Protein AF-E6LPQ5-F1 (afdb_monomer)

Nearest PDB structures (foldseek):
  6k0w-assembly2_A  TM=9.097E-01  e=9.923E-04  Helicobacter pylori 26695
  7a3a-assembly1_A-2  TM=2.975E-01  e=8.952E+00  Gallus gallus

Secondary structure (DSSP, 8-state):
----TTSS------------SSGGG-----PPPP-TT---TT--TT--------EESS--GGG--PEEPTTT--EE-PPTT-EESS-TT-

Foldseek 3Di:
DQDPPPPVDGDDDDDDDDDDPDPVPDDDDDDDDDCPQWADPPPPVVGTDHDDQQKDLDDDPQQFDWDADPPPRDTDTRPVNIGGPDGPVD

Solvent-accessible surface area (backbone atoms only — not comparable to full-atom values): 6352 Å² total; per-residue (Å²): 139,80,74,65,78,85,77,81,61,80,81,86,79,86,85,87,87,83,86,62,99,50,66,94,75,64,70,89,87,73,80,81,86,79,64,88,74,46,52,51,89,81,70,53,92,90,45,68,44,60,92,72,81,65,54,30,79,64,70,51,76,67,19,56,62,75,48,66,40,91,88,77,68,49,71,46,65,54,59,91,84,38,11,32,71,55,45,87,90,110

Mean 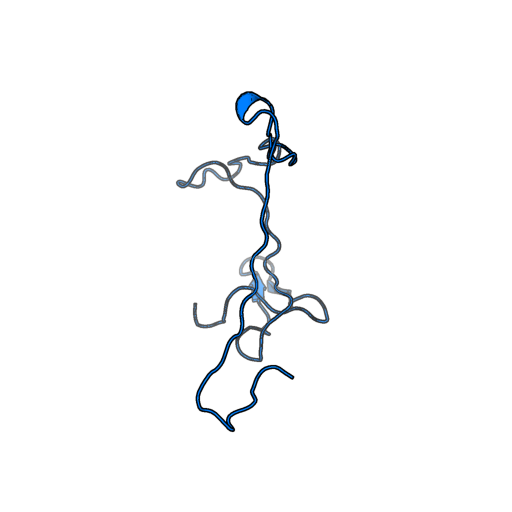predicted aligned error: 9.11 Å

Sequence (90 aa):
MTGDNINGFNLQHEILLIYSKYRSQMLFKGEKKTFDNYSNTDNDPNGDWCTGDPSAKSGGTSTYFEIENPFTHKKDLPPMGRYWAFSKDT

Radius of gyration: 22.76 Å; Cα contacts (8 Å, |Δi|>4): 74; chains: 1; bounding box: 42×54×49 Å

Organism: NCBI:txid887325

pLDDT: mean 89.72, std 10.07, range [48.66, 97.88]

Structure (mmCIF, N/CA/C/O backbone):
data_AF-E6LPQ5-F1
#
_entry.id   AF-E6LPQ5-F1
#
loop_
_atom_site.group_PDB
_atom_site.id
_atom_site.type_symbol
_atom_site.label_atom_id
_atom_site.label_alt_id
_atom_site.label_comp_id
_atom_site.label_asym_id
_atom_site.label_entity_id
_atom_site.label_seq_id
_atom_site.pdbx_PDB_ins_code
_atom_site.Cartn_x
_atom_site.Cartn_y
_atom_site.Cartn_z
_atom_site.occupancy
_atom_site.B_iso_or_equiv
_atom_site.auth_seq_id
_atom_site.auth_comp_id
_atom_site.auth_asym_id
_atom_site.auth_atom_id
_atom_site.pdbx_PDB_model_num
ATOM 1 N N . MET A 1 1 ? -5.611 -23.893 13.966 1.00 48.66 1 MET A N 1
ATOM 2 C CA . MET A 1 1 ? -6.185 -24.950 13.107 1.00 48.66 1 MET A CA 1
ATOM 3 C C . MET A 1 1 ? -7.690 -24.736 13.087 1.00 48.66 1 MET A C 1
ATOM 5 O O . MET A 1 1 ? -8.301 -24.917 14.125 1.00 48.66 1 MET A O 1
ATOM 9 N N . THR A 1 2 ? -8.256 -24.261 11.976 1.00 52.19 2 THR A N 1
ATOM 10 C CA . THR A 1 2 ? -9.678 -23.861 11.834 1.00 52.19 2 THR A CA 1
ATOM 11 C C . THR A 1 2 ? -10.332 -24.579 10.649 1.00 52.19 2 THR A C 1
ATOM 13 O O . THR A 1 2 ? -10.976 -23.973 9.797 1.00 52.19 2 THR A O 1
ATOM 16 N N . GLY A 1 3 ? -10.080 -25.881 10.541 1.00 55.56 3 GLY A N 1
ATOM 17 C CA . GLY A 1 3 ? -10.616 -26.713 9.471 1.00 55.56 3 GLY A CA 1
ATOM 18 C C . GLY A 1 3 ? -10.780 -28.147 9.943 1.00 55.56 3 GLY A C 1
ATOM 19 O O . GLY A 1 3 ? -10.061 -29.028 9.480 1.00 55.56 3 GLY A O 1
ATOM 20 N N . ASP A 1 4 ? -11.677 -28.386 10.898 1.00 57.69 4 ASP A N 1
ATOM 21 C CA . ASP A 1 4 ? -12.130 -29.7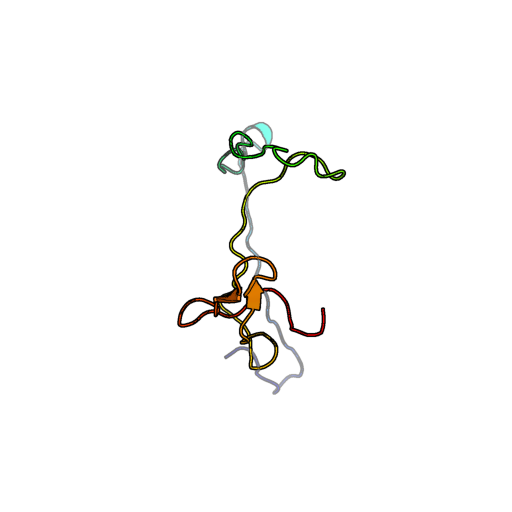35 11.218 1.00 57.69 4 ASP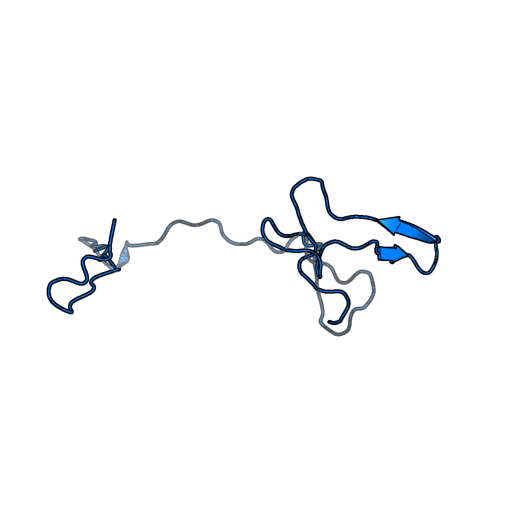 A CA 1
ATOM 22 C C . ASP A 1 4 ? -13.277 -30.122 10.270 1.00 57.69 4 ASP A C 1
ATOM 24 O O . ASP A 1 4 ? -14.455 -29.875 10.489 1.00 57.69 4 ASP A O 1
ATOM 28 N N . ASN A 1 5 ? -12.932 -30.789 9.169 1.00 62.19 5 ASN A N 1
ATOM 29 C CA . ASN A 1 5 ? -13.907 -31.266 8.181 1.00 62.19 5 ASN A CA 1
ATOM 30 C C . ASN A 1 5 ? -14.716 -32.496 8.658 1.00 62.19 5 ASN A C 1
ATOM 32 O O . ASN A 1 5 ? -15.244 -33.254 7.851 1.00 62.19 5 ASN A O 1
ATOM 36 N N . ILE A 1 6 ? -14.764 -32.751 9.966 1.00 68.69 6 ILE A N 1
ATOM 37 C CA . ILE A 1 6 ? -15.363 -33.971 10.522 1.00 68.69 6 ILE A CA 1
ATOM 38 C C . ILE A 1 6 ? -16.895 -33.859 10.543 1.00 68.69 6 ILE A C 1
ATOM 40 O O . ILE A 1 6 ? -17.575 -34.848 10.289 1.00 68.69 6 ILE A O 1
ATOM 44 N N . ASN A 1 7 ? -17.440 -32.656 10.761 1.00 75.69 7 ASN A N 1
ATOM 45 C CA . ASN A 1 7 ? -18.885 -32.434 10.912 1.00 75.69 7 ASN A CA 1
ATOM 46 C C . ASN A 1 7 ? -19.499 -31.518 9.833 1.00 75.69 7 ASN A C 1
ATOM 48 O O . ASN A 1 7 ? -20.650 -31.110 9.961 1.00 75.69 7 ASN A O 1
ATOM 52 N N . GLY A 1 8 ? -18.749 -31.167 8.780 1.00 79.94 8 GLY A N 1
ATOM 53 C CA . GLY A 1 8 ? -19.245 -30.351 7.658 1.00 79.94 8 GLY A CA 1
ATOM 54 C C . GLY A 1 8 ? -19.571 -28.889 7.999 1.00 79.94 8 GLY A C 1
ATOM 55 O O . GLY A 1 8 ? -20.198 -28.198 7.198 1.00 79.94 8 GLY A O 1
ATOM 56 N N . PHE A 1 9 ? -19.154 -28.407 9.170 1.00 74.88 9 PHE A N 1
ATOM 57 C CA . PHE A 1 9 ? -19.351 -27.030 9.611 1.00 74.88 9 PHE A CA 1
ATOM 58 C C . PHE A 1 9 ? -18.002 -26.329 9.765 1.00 74.88 9 PHE A C 1
ATOM 60 O O . PHE A 1 9 ? -17.089 -26.873 10.373 1.00 74.88 9 PHE A O 1
ATOM 67 N N . ASN A 1 10 ? -17.879 -25.123 9.212 1.00 78.50 10 ASN A N 1
ATOM 68 C CA . ASN A 1 10 ? -16.621 -24.385 9.164 1.00 78.50 10 ASN A CA 1
ATOM 69 C C . ASN A 1 10 ? -16.830 -22.930 9.613 1.00 78.50 10 ASN A C 1
ATOM 71 O O . ASN A 1 10 ? -17.166 -22.061 8.805 1.00 78.50 10 ASN A O 1
ATOM 75 N N . LEU A 1 11 ? -16.653 -22.665 10.910 1.00 80.69 11 LEU A N 1
ATOM 76 C CA . LEU A 1 11 ? -16.728 -21.318 11.481 1.00 80.69 11 LEU A CA 1
ATOM 77 C C . LEU A 1 11 ? -15.342 -20.656 11.463 1.00 80.69 11 LEU A C 1
ATOM 79 O O . LEU A 1 11 ? -14.438 -21.083 12.175 1.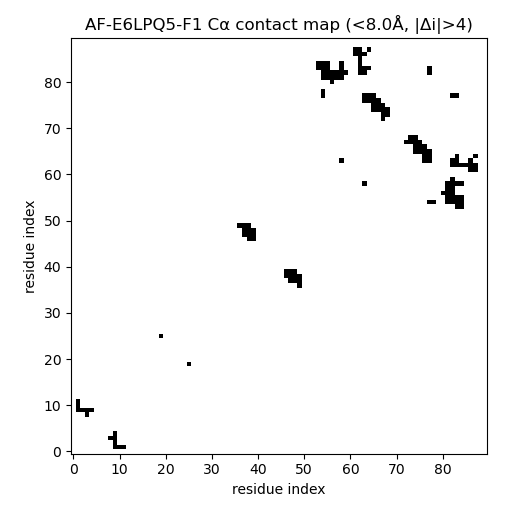00 80.69 11 LEU A O 1
ATOM 83 N N . GLN A 1 12 ? -15.184 -19.605 10.655 1.00 86.56 12 GLN A N 1
ATOM 84 C CA . GLN A 1 12 ? -13.891 -18.935 10.408 1.00 86.56 12 GLN A CA 1
ATOM 85 C C . GLN A 1 12 ? -13.901 -17.432 10.713 1.00 8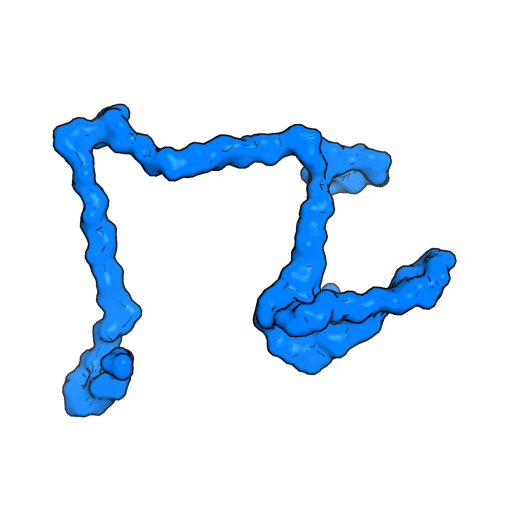6.56 12 GLN A C 1
ATOM 87 O O . GLN A 1 12 ? -13.053 -16.690 10.222 1.00 86.56 12 GLN A O 1
ATOM 92 N N . HIS A 1 13 ? -14.877 -16.964 11.486 1.00 85.38 13 HIS A N 1
ATOM 93 C CA . HIS A 1 13 ? -14.963 -15.567 11.892 1.00 85.38 13 HIS A CA 1
ATOM 94 C C . HIS A 1 13 ? -15.344 -15.456 13.365 1.00 85.38 13 HIS A C 1
ATOM 96 O O . HIS A 1 13 ? -15.966 -16.352 13.935 1.00 85.38 13 HIS A O 1
ATOM 102 N N . GLU A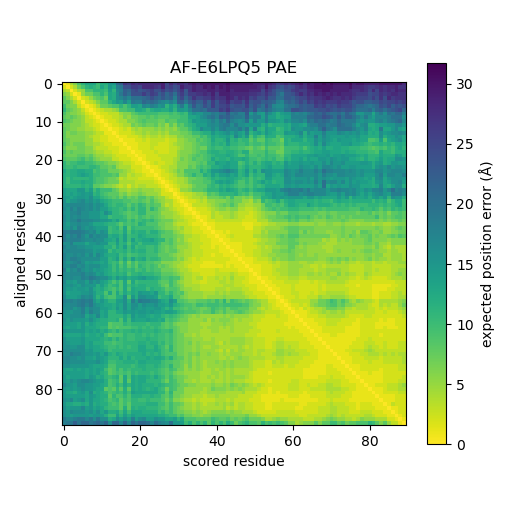 1 14 ? -14.988 -14.320 13.952 1.00 91.56 14 GLU A N 1
ATOM 103 C CA . GLU A 1 14 ? -15.331 -13.941 15.318 1.00 91.56 14 GLU A CA 1
ATOM 104 C C . GLU A 1 14 ? -16.073 -12.599 15.307 1.00 91.56 14 GLU A C 1
ATOM 106 O O . GLU A 1 14 ? -16.155 -11.919 14.280 1.00 91.56 14 GLU A O 1
ATOM 111 N N . ILE A 1 15 ? -16.641 -12.218 16.451 1.00 94.75 15 ILE A N 1
ATOM 112 C CA . ILE A 1 15 ? -17.447 -11.003 16.593 1.00 94.75 15 ILE A CA 1
ATOM 113 C C . ILE A 1 15 ? -16.774 -10.082 17.609 1.00 94.75 15 ILE A C 1
ATOM 115 O O . ILE A 1 15 ? -16.583 -10.461 18.762 1.00 94.75 15 ILE A O 1
ATOM 119 N N . LEU A 1 16 ? -16.480 -8.844 17.201 1.00 95.12 16 LEU A N 1
ATOM 120 C CA . LEU A 1 16 ? -16.057 -7.780 18.109 1.00 95.12 16 LEU A CA 1
ATOM 121 C C . LEU A 1 16 ? -17.246 -6.872 18.429 1.00 95.12 16 LEU A C 1
ATOM 123 O O . LEU A 1 16 ? -17.677 -6.067 17.604 1.00 95.12 16 LEU A O 1
ATOM 127 N N . LEU A 1 17 ? -17.766 -6.993 19.646 1.00 94.50 17 LEU A N 1
ATOM 128 C CA . LEU A 1 17 ? -18.829 -6.130 20.143 1.00 94.50 17 LEU A CA 1
ATOM 129 C C . LEU A 1 17 ? -18.245 -4.862 20.766 1.00 94.50 17 LEU A C 1
ATOM 131 O O . LEU A 1 17 ? -17.410 -4.924 21.666 1.00 94.50 17 LEU A O 1
ATOM 135 N N . ILE A 1 18 ? -18.728 -3.705 20.317 1.00 91.69 18 ILE A N 1
ATOM 136 C CA . ILE A 1 18 ? -18.324 -2.397 20.836 1.00 91.69 18 ILE A CA 1
ATOM 137 C C . ILE A 1 18 ? -19.574 -1.669 21.326 1.00 91.69 18 ILE A C 1
ATOM 139 O O . ILE A 1 18 ? -20.500 -1.424 20.555 1.00 91.69 18 ILE A O 1
ATOM 143 N N . TYR A 1 19 ? -19.586 -1.298 22.606 1.00 91.88 19 TYR A N 1
ATOM 144 C CA . TYR A 1 19 ? -20.698 -0.598 23.245 1.00 91.88 19 TYR A CA 1
ATOM 145 C C . TYR A 1 19 ? -20.226 0.683 23.931 1.00 91.88 19 TYR A C 1
ATOM 147 O O . TYR A 1 19 ? -19.104 0.771 24.425 1.00 91.88 19 TYR A O 1
ATOM 155 N N . SER A 1 20 ? -21.115 1.672 23.996 1.00 94.00 20 SER A N 1
ATOM 156 C CA . SER A 1 20 ? -20.922 2.899 24.768 1.00 94.00 20 SER A CA 1
ATOM 157 C C . SER A 1 20 ? -22.157 3.168 25.616 1.00 94.00 20 SER A C 1
ATOM 159 O O . SER A 1 20 ? -23.281 3.061 25.126 1.00 94.00 20 SER A O 1
ATOM 161 N N . LYS A 1 21 ? -21.946 3.574 26.873 1.00 93.88 21 LYS A N 1
ATOM 162 C CA . LYS A 1 21 ? -23.017 4.015 27.779 1.00 93.88 21 LYS A CA 1
ATOM 163 C C . LYS A 1 21 ? -23.753 5.248 27.238 1.00 93.88 21 LYS A C 1
ATOM 165 O O . LYS A 1 21 ? -24.955 5.382 27.441 1.00 93.88 21 LYS A O 1
ATOM 170 N N . TYR A 1 22 ? -23.042 6.122 26.523 1.00 95.62 22 TYR A N 1
ATOM 171 C CA . TYR A 1 22 ? -23.586 7.329 25.904 1.00 95.62 22 TYR A CA 1
ATOM 172 C C . TYR A 1 22 ? -23.172 7.377 24.432 1.00 95.62 22 TYR A C 1
ATOM 174 O O . TYR A 1 22 ? -22.062 7.792 24.094 1.00 95.62 22 TYR A O 1
ATOM 182 N N . ARG A 1 23 ? -24.071 6.946 23.537 1.00 87.19 23 ARG A N 1
ATOM 183 C CA . ARG A 1 23 ? -23.806 6.868 22.087 1.00 87.19 23 ARG A CA 1
ATOM 184 C C . ARG A 1 23 ? -23.318 8.194 21.496 1.00 87.19 23 ARG A C 1
ATOM 186 O O . ARG A 1 23 ? -22.429 8.179 20.657 1.00 87.19 23 ARG A O 1
ATOM 193 N N . SER A 1 24 ? -23.862 9.321 21.951 1.00 90.56 24 SER A N 1
ATOM 194 C CA . SER A 1 24 ? -23.503 10.662 21.467 1.00 90.56 24 SER A CA 1
ATOM 195 C C . SER A 1 24 ? -22.058 11.074 21.764 1.00 90.56 24 SER A C 1
ATOM 197 O O . SER A 1 24 ? -21.555 11.991 21.127 1.00 90.56 24 SER A O 1
ATOM 199 N N . GLN A 1 25 ? -21.388 10.409 22.709 1.00 88.38 25 GLN A N 1
ATOM 200 C CA . GLN A 1 25 ? -20.000 10.687 23.093 1.00 88.38 25 GLN A CA 1
ATOM 201 C C . GLN A 1 25 ? -19.012 9.659 22.522 1.00 88.38 25 GLN A C 1
ATOM 203 O O . GLN A 1 25 ? -17.805 9.772 22.731 1.00 88.38 25 GLN A O 1
ATOM 208 N N . MET A 1 26 ? -19.506 8.635 21.818 1.00 89.25 26 MET A N 1
ATOM 209 C CA . MET A 1 26 ? -18.660 7.616 21.211 1.00 89.25 26 MET A CA 1
ATOM 210 C C . MET A 1 26 ? -18.079 8.142 19.898 1.00 89.25 26 MET A C 1
ATOM 212 O O . MET A 1 26 ? -18.800 8.321 18.920 1.00 89.25 26 MET A O 1
ATOM 216 N N . LEU A 1 27 ? -16.762 8.333 19.869 1.00 87.00 27 LEU A N 1
ATOM 217 C CA . LEU A 1 27 ? -16.009 8.651 18.663 1.00 87.00 27 LEU A CA 1
ATOM 218 C C . LEU A 1 27 ? -14.885 7.629 18.505 1.00 87.00 27 LEU A C 1
ATOM 220 O O . LEU A 1 27 ? -14.114 7.403 19.440 1.00 87.00 27 LEU A O 1
ATOM 224 N N . PHE A 1 28 ? -14.759 7.043 17.317 1.00 85.94 28 PHE A N 1
ATOM 225 C CA . PHE A 1 28 ? -13.539 6.326 16.969 1.00 85.94 28 PHE A CA 1
ATOM 226 C C . PHE A 1 28 ? -12.419 7.350 16.808 1.00 85.94 28 PHE A C 1
ATOM 228 O O . PHE A 1 28 ? -12.451 8.185 15.905 1.00 85.94 28 PHE A O 1
ATOM 235 N N . LYS A 1 29 ? -11.454 7.325 17.729 1.00 83.75 29 LYS A N 1
ATOM 236 C CA . LYS A 1 2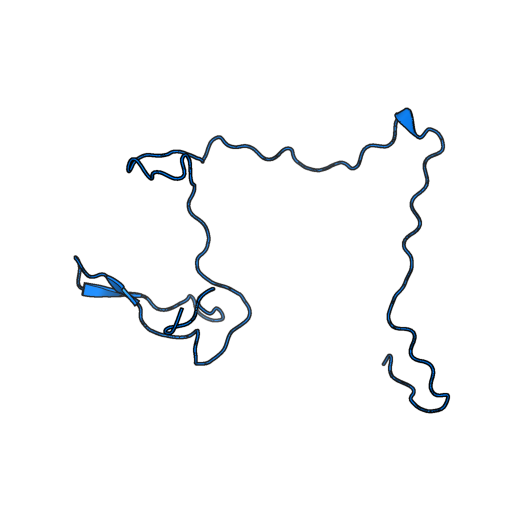9 ? -10.273 8.180 17.640 1.00 83.75 29 LYS A CA 1
ATOM 237 C C . LYS A 1 29 ? -9.366 7.634 16.543 1.00 83.75 29 LYS A C 1
ATOM 239 O O . LYS A 1 29 ? -8.857 6.525 16.657 1.00 83.75 29 LYS A O 1
ATOM 244 N N . GLY A 1 30 ? -9.182 8.434 15.508 1.00 84.44 30 GLY A N 1
ATOM 245 C CA . GLY A 1 30 ? -8.151 8.273 14.497 1.00 84.44 30 GLY A CA 1
ATOM 246 C C . GLY A 1 30 ? -7.505 9.627 14.242 1.00 84.44 30 GLY A C 1
ATOM 247 O O . GLY A 1 30 ? -7.951 10.652 14.766 1.00 84.44 30 GLY A O 1
ATOM 248 N N . GLU A 1 31 ? -6.459 9.641 13.436 1.00 85.94 31 GLU A N 1
ATOM 249 C CA . GLU A 1 31 ? -5.858 10.888 12.982 1.00 85.94 31 GLU A CA 1
ATOM 250 C C . GLU A 1 31 ? -6.655 11.423 11.790 1.00 85.94 31 GLU A C 1
ATOM 252 O O . GLU A 1 31 ? -7.052 10.668 10.898 1.00 85.94 31 GLU A O 1
ATOM 257 N N . LYS A 1 32 ? -6.935 12.732 11.778 1.00 84.50 32 LYS A N 1
ATOM 258 C CA . LYS A 1 32 ? -7.509 13.361 10.586 1.00 84.50 32 LYS A CA 1
ATOM 259 C C . LYS A 1 32 ? -6.463 13.291 9.481 1.00 84.50 32 LYS A C 1
ATOM 261 O O . LYS A 1 32 ? -5.344 13.755 9.677 1.00 84.50 32 LYS A O 1
ATOM 266 N N . LYS A 1 33 ? -6.843 12.753 8.323 1.00 85.62 33 LYS A N 1
ATOM 267 C CA . LYS A 1 33 ? -5.992 12.789 7.134 1.00 85.62 33 LYS A CA 1
ATOM 268 C C . LYS A 1 33 ? -5.694 14.251 6.785 1.00 85.62 33 LYS A C 1
ATOM 270 O O . LYS A 1 33 ? -6.626 15.031 6.593 1.00 85.62 33 LYS A O 1
ATOM 275 N N . THR A 1 34 ? -4.416 14.605 6.728 1.00 89.81 34 THR A N 1
ATOM 276 C CA . THR A 1 34 ? -3.954 15.892 6.203 1.00 89.81 34 THR A CA 1
ATOM 277 C C . THR A 1 34 ? -3.733 15.772 4.698 1.00 89.81 34 THR A C 1
ATOM 279 O O . THR A 1 34 ? -3.407 14.696 4.187 1.00 89.81 34 THR A O 1
ATOM 282 N N . PHE A 1 35 ? -3.947 16.874 3.981 1.00 89.81 35 PHE A N 1
ATOM 283 C CA . PHE A 1 35 ? -3.782 16.945 2.526 1.00 89.81 35 PHE A CA 1
ATOM 284 C C . PHE A 1 35 ? -2.642 17.884 2.116 1.00 89.81 35 PHE A C 1
ATOM 286 O O . PHE A 1 35 ? -2.458 18.138 0.937 1.00 89.81 35 PHE A O 1
ATOM 293 N N . ASP A 1 36 ? -1.837 18.346 3.074 1.00 91.94 36 ASP A N 1
ATOM 294 C CA . ASP A 1 36 ? -0.792 19.357 2.864 1.00 91.94 36 ASP A CA 1
ATOM 295 C C . ASP A 1 36 ? 0.299 18.911 1.869 1.00 91.94 36 ASP A C 1
ATOM 297 O O . ASP A 1 36 ? 0.971 19.744 1.271 1.00 91.94 36 ASP A O 1
ATOM 301 N N . ASN A 1 37 ? 0.457 17.596 1.674 1.00 91.00 37 ASN A N 1
ATOM 302 C CA . ASN A 1 37 ? 1.421 17.000 0.741 1.00 91.00 37 ASN A CA 1
ATOM 303 C C . ASN A 1 37 ? 0.846 16.731 -0.664 1.00 91.00 37 ASN A C 1
ATOM 305 O O . ASN A 1 37 ? 1.526 16.108 -1.479 1.00 91.00 37 ASN A O 1
ATOM 309 N N . TYR A 1 38 ? -0.407 17.107 -0.928 1.00 93.69 38 TYR A N 1
ATOM 310 C CA . TYR A 1 38 ? -1.043 16.944 -2.234 1.00 93.69 38 TYR A CA 1
ATOM 311 C C . TYR A 1 38 ? -0.860 18.233 -3.036 1.00 93.69 38 TYR A C 1
ATOM 313 O O . TYR A 1 38 ? -1.199 19.316 -2.564 1.00 93.69 38 TYR A O 1
ATOM 321 N N . SER A 1 39 ? -0.309 18.120 -4.240 1.00 95.25 39 SER A N 1
ATOM 322 C CA . SER A 1 39 ? -0.091 19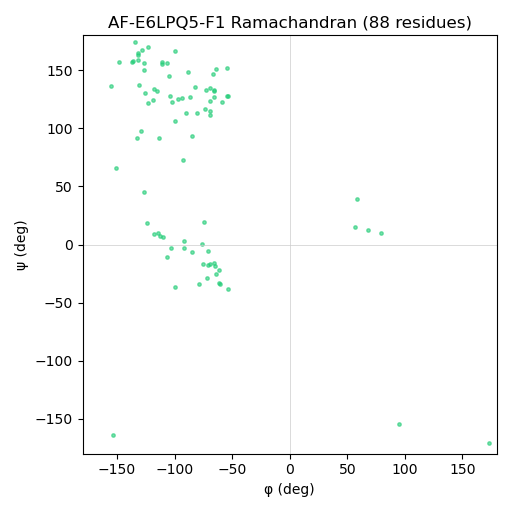.265 -5.124 1.00 95.25 39 SER A CA 1
ATOM 323 C C . SER A 1 39 ? -0.036 18.820 -6.575 1.00 95.25 39 SER A C 1
ATOM 325 O O . SER A 1 39 ? 0.667 17.863 -6.888 1.00 95.25 39 SER A O 1
ATOM 327 N N . ASN A 1 40 ? -0.698 19.551 -7.465 1.00 94.94 40 ASN A N 1
ATOM 328 C CA . ASN A 1 40 ? -0.637 19.311 -8.901 1.00 94.94 40 ASN A CA 1
ATOM 329 C C . ASN A 1 40 ? 0.462 20.142 -9.601 1.00 94.94 40 ASN A C 1
ATOM 331 O O . ASN A 1 40 ? 0.179 21.138 -10.269 1.00 94.94 40 ASN A O 1
ATOM 335 N N . THR A 1 41 ? 1.737 19.785 -9.407 1.00 93.38 41 THR A N 1
ATOM 336 C CA . THR A 1 41 ? 2.878 20.557 -9.948 1.00 93.38 41 THR A CA 1
ATOM 337 C C . THR A 1 41 ? 3.097 20.375 -11.452 1.00 93.38 41 THR A C 1
ATOM 339 O O . THR A 1 41 ? 3.786 21.187 -12.069 1.00 93.38 41 THR A O 1
ATOM 342 N N . ASP A 1 42 ? 2.515 19.334 -12.042 1.00 93.00 42 ASP A N 1
ATOM 343 C CA . ASP A 1 42 ? 2.663 18.932 -13.441 1.00 93.00 42 ASP A CA 1
ATOM 344 C C . ASP A 1 42 ? 1.394 19.142 -14.287 1.00 93.00 42 ASP A C 1
ATOM 346 O O . ASP A 1 42 ? 1.393 18.822 -15.475 1.00 93.00 42 ASP A O 1
ATOM 350 N N . ASN A 1 43 ? 0.353 19.771 -13.726 1.00 94.62 43 ASN A N 1
ATOM 351 C CA . ASN A 1 43 ? -0.959 19.975 -14.356 1.00 94.62 43 ASN A CA 1
ATOM 352 C C . ASN A 1 43 ? -1.652 18.662 -14.771 1.00 94.62 43 ASN A C 1
ATOM 354 O O . ASN A 1 43 ? -2.308 18.604 -15.815 1.00 94.62 43 ASN A O 1
ATOM 358 N N . ASP A 1 44 ? -1.538 17.618 -13.951 1.00 94.19 44 ASP A N 1
ATOM 359 C CA . ASP A 1 44 ? -2.300 16.383 -14.089 1.00 94.19 44 ASP A CA 1
ATOM 360 C C . ASP A 1 44 ? -3.818 16.685 -14.159 1.00 94.19 44 ASP A C 1
ATOM 362 O O . ASP A 1 44 ? -4.359 17.396 -13.300 1.00 94.19 44 ASP A O 1
ATOM 366 N N . PRO A 1 45 ? -4.546 16.173 -15.169 1.00 96.88 45 PRO A N 1
ATOM 367 C CA . PRO A 1 45 ? -5.975 16.443 -15.344 1.00 96.88 45 PRO A CA 1
ATOM 368 C C . PRO A 1 45 ? -6.860 15.860 -14.228 1.00 96.88 45 PRO A C 1
ATOM 370 O O . PRO A 1 45 ? -8.015 16.266 -14.101 1.00 96.88 45 PRO A O 1
ATOM 373 N N . ASN A 1 46 ? -6.345 14.928 -13.422 1.00 95.38 46 ASN A N 1
ATOM 374 C CA . ASN A 1 46 ? -7.052 14.317 -12.297 1.00 95.38 46 ASN A CA 1
ATOM 375 C C . ASN A 1 46 ? -6.954 15.146 -11.004 1.00 95.38 46 ASN A C 1
ATOM 377 O O . ASN A 1 46 ? -7.637 14.825 -10.029 1.00 95.38 46 ASN A O 1
ATOM 381 N N . GLY A 1 47 ? -6.163 16.224 -10.998 1.00 94.50 47 GLY A N 1
ATOM 382 C CA . GLY A 1 47 ? -6.041 17.151 -9.873 1.00 94.50 47 GLY A CA 1
ATOM 383 C C . GLY A 1 47 ? -4.865 16.846 -8.946 1.00 94.50 47 GLY A C 1
ATOM 384 O O . GLY A 1 47 ? -3.850 16.294 -9.363 1.00 94.50 47 GLY A O 1
ATOM 385 N N . ASP A 1 48 ? -4.977 17.266 -7.684 1.00 96.12 48 ASP A N 1
ATOM 386 C CA . ASP A 1 48 ? -3.880 17.160 -6.721 1.00 96.12 48 ASP A CA 1
ATOM 387 C C . ASP A 1 48 ? -3.536 15.703 -6.386 1.00 96.12 48 ASP A C 1
ATOM 389 O O . ASP A 1 48 ? -4.397 14.900 -6.013 1.00 96.12 48 ASP A O 1
ATOM 393 N N . TRP A 1 49 ? -2.244 15.385 -6.437 1.00 94.88 49 TRP A N 1
ATOM 394 C CA . TRP A 1 49 ? -1.707 14.064 -6.133 1.00 94.88 49 TRP A CA 1
ATOM 395 C C . TRP A 1 49 ? -0.511 14.160 -5.179 1.00 94.88 49 TRP A C 1
ATOM 397 O O . TRP A 1 49 ? 0.045 15.233 -4.944 1.00 94.88 49 TRP A O 1
ATOM 407 N N . CYS A 1 50 ? -0.134 13.029 -4.585 1.00 94.50 50 CYS A N 1
ATOM 408 C CA . CYS A 1 50 ? 1.075 12.900 -3.776 1.00 94.50 50 CYS A CA 1
ATOM 409 C C . CYS A 1 50 ? 1.802 11.599 -4.132 1.00 94.50 50 CYS A C 1
ATOM 411 O O . CYS A 1 50 ? 1.191 10.652 -4.633 1.00 94.50 50 CYS A O 1
ATOM 413 N N . THR A 1 51 ? 3.100 11.520 -3.849 1.00 92.38 51 THR A N 1
ATOM 414 C CA . THR A 1 51 ? 3.873 10.299 -4.096 1.00 92.38 51 THR A CA 1
ATOM 415 C C . THR A 1 51 ? 3.395 9.151 -3.202 1.00 92.38 51 THR A C 1
ATOM 417 O O . THR A 1 51 ? 3.194 9.305 -1.997 1.00 92.38 51 THR A O 1
ATOM 420 N N . GLY A 1 52 ? 3.198 7.980 -3.808 1.00 91.56 52 GLY A N 1
ATOM 421 C CA . GLY A 1 52 ? 2.931 6.721 -3.114 1.00 91.56 52 GLY A CA 1
ATOM 422 C C . GLY A 1 52 ? 4.111 5.764 -3.252 1.00 91.56 52 GLY A C 1
ATOM 423 O O . GLY A 1 52 ? 4.897 5.882 -4.188 1.00 91.56 52 GLY A O 1
ATOM 424 N N . ASP A 1 53 ? 4.235 4.808 -2.329 1.00 94.50 53 ASP A N 1
ATOM 425 C CA . ASP A 1 53 ? 5.184 3.697 -2.471 1.00 94.50 53 ASP A CA 1
ATOM 426 C C . ASP A 1 53 ? 4.708 2.778 -3.615 1.00 94.50 53 ASP A C 1
ATOM 428 O O . ASP A 1 53 ? 3.648 2.162 -3.484 1.00 94.50 53 ASP A O 1
ATOM 432 N N . PRO A 1 54 ? 5.456 2.662 -4.729 1.00 95.25 54 PRO A N 1
ATOM 433 C CA . PRO A 1 54 ? 5.055 1.836 -5.866 1.00 95.25 54 PRO A CA 1
ATOM 434 C C . PRO A 1 54 ? 5.261 0.334 -5.615 1.00 95.25 54 PRO A C 1
ATOM 436 O O . PRO A 1 54 ? 5.019 -0.478 -6.508 1.00 95.25 54 PRO A O 1
ATOM 439 N N . SER A 1 55 ? 5.748 -0.058 -4.433 1.00 96.38 55 SER A N 1
ATOM 440 C CA . SER A 1 55 ? 6.071 -1.441 -4.098 1.00 96.38 55 SER A CA 1
ATOM 441 C C . SER A 1 55 ? 5.127 -2.047 -3.055 1.00 96.38 55 SER A C 1
ATOM 443 O O . SER A 1 55 ? 4.569 -1.363 -2.201 1.00 96.38 55 SER A O 1
ATOM 445 N N . ALA A 1 56 ? 5.006 -3.371 -3.047 1.00 95.06 56 ALA A N 1
ATOM 446 C CA . ALA A 1 56 ? 4.195 -4.154 -2.122 1.00 95.06 56 ALA A CA 1
ATOM 447 C C . ALA A 1 56 ? 5.025 -5.248 -1.431 1.00 95.06 56 ALA A C 1
ATOM 449 O O . ALA A 1 56 ? 6.055 -5.694 -1.939 1.00 95.06 56 ALA A O 1
ATOM 450 N N . LYS A 1 57 ? 4.569 -5.699 -0.254 1.00 94.25 57 LYS A N 1
ATOM 451 C CA . LYS A 1 57 ? 5.210 -6.804 0.490 1.00 94.25 57 LYS A CA 1
ATOM 452 C C . LYS A 1 57 ? 4.995 -8.169 -0.170 1.00 94.25 57 LYS A C 1
ATOM 454 O O . LYS A 1 57 ? 5.808 -9.068 -0.001 1.00 94.25 57 LYS A O 1
ATOM 459 N N . SER A 1 58 ? 3.885 -8.329 -0.879 1.00 89.19 58 SER A N 1
ATOM 460 C CA . SER A 1 58 ? 3.524 -9.545 -1.602 1.00 89.19 58 SER A CA 1
ATOM 461 C C . SER A 1 58 ? 3.728 -9.351 -3.097 1.00 89.19 58 SER A C 1
ATOM 463 O O . SER A 1 58 ? 3.456 -8.273 -3.622 1.00 89.19 58 SER A O 1
ATOM 465 N N . GLY A 1 59 ? 4.135 -10.410 -3.782 1.00 90.06 59 GLY A N 1
ATOM 466 C CA . GLY A 1 59 ? 4.290 -10.422 -5.226 1.00 90.06 59 GLY A CA 1
ATOM 467 C C . GLY A 1 59 ? 4.921 -11.722 -5.698 1.00 90.06 59 GLY A C 1
ATOM 468 O O . GLY A 1 59 ? 5.049 -12.677 -4.929 1.00 90.06 59 GLY A O 1
ATOM 469 N N . GLY A 1 60 ? 5.282 -11.754 -6.973 1.00 90.69 60 GLY A N 1
ATOM 470 C CA . GLY A 1 60 ? 5.875 -12.917 -7.611 1.00 90.69 60 GLY A CA 1
ATOM 471 C C . GLY A 1 60 ? 6.754 -12.513 -8.785 1.00 90.69 60 GLY A C 1
ATOM 472 O O . GLY A 1 60 ? 7.131 -11.354 -8.936 1.00 90.69 60 GLY A O 1
ATOM 473 N N . THR A 1 61 ? 7.073 -13.475 -9.643 1.00 91.00 61 THR A N 1
ATOM 474 C CA . THR A 1 61 ? 7.946 -13.254 -10.804 1.00 91.00 61 THR A CA 1
ATOM 475 C C . THR A 1 61 ? 7.397 -12.209 -11.776 1.00 91.00 61 THR A C 1
ATOM 477 O O . THR A 1 61 ? 8.172 -11.443 -12.335 1.00 91.00 61 THR A O 1
ATOM 480 N N . SER A 1 62 ? 6.073 -12.117 -11.943 1.00 93.31 62 SER A N 1
ATOM 481 C CA . SER A 1 62 ? 5.430 -11.133 -12.830 1.00 93.31 62 SER A CA 1
ATOM 482 C C . SER A 1 62 ? 5.491 -9.690 -12.319 1.00 93.31 62 SER A C 1
ATOM 484 O O . SER A 1 62 ? 5.300 -8.757 -13.097 1.00 93.31 62 SER A O 1
ATOM 486 N N . THR A 1 63 ? 5.761 -9.497 -11.026 1.00 95.50 63 THR A N 1
ATOM 487 C CA . THR A 1 63 ? 5.856 -8.181 -10.375 1.00 95.50 63 THR A CA 1
ATOM 488 C C . THR A 1 63 ? 7.276 -7.860 -9.903 1.00 95.50 63 THR A C 1
ATOM 490 O O . THR A 1 63 ? 7.504 -6.847 -9.244 1.00 95.50 63 THR A O 1
ATOM 493 N N . TYR A 1 64 ? 8.253 -8.700 -10.259 1.00 96.06 64 TYR A N 1
ATOM 494 C CA . TYR A 1 64 ? 9.676 -8.464 -10.034 1.00 96.06 64 TYR A CA 1
ATOM 495 C C . TYR A 1 64 ? 10.388 -8.295 -11.377 1.00 96.06 64 TYR A C 1
ATOM 497 O O . TYR A 1 64 ? 10.818 -9.265 -12.000 1.00 96.06 64 TYR A O 1
ATOM 505 N N . PHE A 1 65 ? 10.494 -7.055 -11.845 1.00 95.75 65 PHE A N 1
ATOM 506 C CA . PHE A 1 65 ? 11.140 -6.735 -13.116 1.00 95.75 65 PHE A CA 1
ATOM 507 C C . PHE A 1 65 ? 11.798 -5.355 -13.068 1.00 95.75 65 PHE A C 1
ATOM 509 O O . PHE A 1 65 ? 11.431 -4.510 -12.251 1.00 95.75 65 PHE A O 1
ATOM 516 N N . GLU A 1 66 ? 12.786 -5.136 -13.936 1.00 96.56 66 GLU A N 1
ATOM 517 C CA . GLU A 1 66 ? 13.418 -3.825 -14.102 1.00 96.56 66 GLU A CA 1
ATOM 518 C C . GLU A 1 66 ? 12.479 -2.865 -14.831 1.00 96.56 66 GLU A C 1
ATOM 520 O O . GLU A 1 66 ? 11.935 -3.196 -15.887 1.00 96.56 66 GLU A O 1
ATOM 525 N N . ILE A 1 67 ? 12.346 -1.656 -14.292 1.00 96.12 67 ILE A N 1
ATOM 526 C CA . ILE A 1 67 ? 11.723 -0.524 -14.974 1.00 96.12 67 ILE A CA 1
ATOM 527 C C . ILE A 1 67 ? 12.846 0.379 -15.468 1.00 96.12 67 ILE A C 1
ATOM 529 O O . ILE A 1 67 ? 13.668 0.836 -14.675 1.00 96.12 67 ILE A O 1
ATOM 533 N N . GLU A 1 68 ? 12.887 0.631 -16.774 1.00 96.81 68 GLU A N 1
ATOM 534 C CA . GLU A 1 68 ? 13.840 1.559 -17.378 1.00 96.81 68 GLU A CA 1
ATOM 535 C C . GLU A 1 68 ? 13.188 2.926 -17.581 1.00 96.81 68 GLU A C 1
ATOM 537 O O . GLU A 1 68 ? 12.139 3.048 -18.214 1.00 96.81 68 GLU A O 1
ATOM 542 N N . ASN A 1 69 ? 13.817 3.968 -17.046 1.00 95.75 69 ASN A N 1
ATOM 543 C CA . ASN A 1 69 ? 13.393 5.338 -17.279 1.00 95.75 69 ASN A CA 1
ATOM 544 C C . ASN A 1 69 ? 13.670 5.724 -18.748 1.00 95.75 69 ASN A C 1
ATOM 546 O O . ASN A 1 69 ? 14.829 5.690 -19.160 1.00 95.75 69 ASN A O 1
ATOM 550 N N . PRO A 1 70 ? 12.663 6.158 -19.528 1.00 96.00 70 PRO A N 1
ATOM 551 C CA . PRO A 1 70 ? 12.825 6.408 -20.962 1.00 96.00 70 PRO A CA 1
ATOM 552 C C . PRO A 1 70 ? 13.704 7.625 -21.294 1.00 96.00 70 PRO A C 1
ATOM 554 O O . PRO A 1 70 ? 14.145 7.760 -22.430 1.00 96.00 70 PRO A O 1
ATOM 557 N N . PHE A 1 71 ? 13.950 8.516 -20.330 1.00 95.38 71 PHE A N 1
ATOM 558 C CA . PHE A 1 71 ? 14.747 9.729 -20.528 1.00 95.38 71 PHE A CA 1
ATOM 559 C C . PHE A 1 71 ? 16.185 9.576 -20.036 1.00 95.38 71 PHE A C 1
ATOM 561 O O . PHE A 1 71 ? 17.104 10.136 -20.626 1.00 95.38 71 PHE A O 1
ATOM 568 N N . THR A 1 72 ? 16.386 8.851 -18.932 1.00 96.56 72 THR A N 1
ATOM 569 C CA . THR A 1 72 ? 17.707 8.701 -18.298 1.00 96.56 72 THR A CA 1
ATOM 570 C C . THR A 1 72 ? 18.333 7.327 -18.507 1.00 96.56 72 THR A C 1
ATOM 572 O O . THR A 1 72 ? 19.500 7.148 -18.165 1.00 96.56 72 THR A O 1
ATOM 575 N N . HIS A 1 73 ? 17.578 6.353 -19.024 1.00 96.12 73 HIS A N 1
ATOM 576 C CA . HIS A 1 73 ? 17.965 4.941 -19.153 1.00 96.12 73 HIS A CA 1
ATOM 577 C C . HIS A 1 73 ? 18.381 4.272 -17.832 1.00 96.12 73 HIS A C 1
ATOM 579 O O . HIS A 1 73 ? 18.973 3.191 -17.813 1.00 96.12 73 HIS A O 1
ATOM 585 N N . LYS A 1 74 ? 18.057 4.901 -16.696 1.00 97.88 74 LYS A N 1
ATOM 586 C CA . LYS A 1 74 ? 18.261 4.318 -15.375 1.00 97.88 74 LYS A CA 1
ATOM 587 C C . LYS A 1 74 ? 17.290 3.157 -15.186 1.00 97.88 74 LYS A C 1
ATOM 589 O O . LYS A 1 74 ? 16.101 3.298 -15.465 1.00 97.88 74 LYS A O 1
ATOM 594 N N . LYS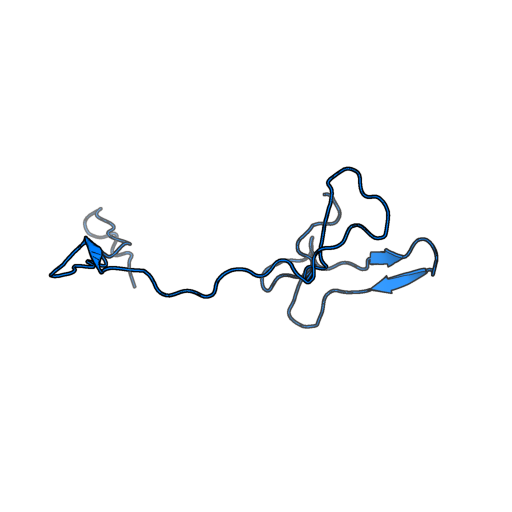 A 1 75 ? 17.804 2.042 -14.672 1.00 97.19 75 LYS A N 1
ATOM 595 C CA . LYS A 1 75 ? 17.020 0.851 -14.355 1.00 97.19 75 LYS A CA 1
ATOM 596 C C . LYS A 1 75 ? 16.799 0.745 -12.858 1.00 97.19 75 LYS A C 1
ATOM 598 O O . LYS A 1 75 ? 17.756 0.802 -12.087 1.00 97.19 75 LYS A O 1
ATOM 603 N N . ASP A 1 76 ? 15.543 0.591 -12.470 1.00 96.94 76 ASP A N 1
ATOM 604 C CA . ASP A 1 76 ? 15.120 0.455 -11.084 1.00 96.94 76 ASP A CA 1
ATOM 605 C C . ASP A 1 76 ? 14.443 -0.908 -10.870 1.00 96.94 76 ASP A C 1
ATOM 607 O O . ASP A 1 76 ? 13.594 -1.338 -11.654 1.00 96.94 76 ASP A O 1
ATOM 611 N N . LEU A 1 77 ? 14.838 -1.588 -9.791 1.00 96.88 77 LEU A N 1
ATOM 612 C CA . LEU A 1 77 ? 14.222 -2.815 -9.278 1.00 96.88 77 LEU A CA 1
ATOM 613 C C . LEU A 1 77 ? 13.427 -2.495 -8.008 1.00 96.88 77 LEU A C 1
ATOM 615 O O . LEU A 1 77 ? 13.753 -1.521 -7.318 1.00 96.88 77 LEU A O 1
ATOM 619 N N . PRO A 1 78 ? 12.416 -3.308 -7.651 1.00 96.50 78 PRO A N 1
ATOM 620 C CA . PRO A 1 78 ? 11.723 -3.108 -6.391 1.00 96.50 78 PRO A CA 1
ATOM 621 C C . PRO A 1 78 ? 12.701 -3.327 -5.222 1.00 96.50 78 PRO A C 1
ATOM 623 O O . PRO A 1 78 ? 13.656 -4.105 -5.348 1.00 96.50 78 PRO A O 1
ATOM 626 N N . PRO A 1 79 ? 12.486 -2.663 -4.070 1.00 95.56 79 PRO A N 1
ATOM 627 C CA . PRO A 1 79 ? 13.346 -2.831 -2.903 1.00 95.56 79 PRO A CA 1
ATOM 628 C C . PRO A 1 79 ? 13.483 -4.300 -2.489 1.00 95.56 79 PRO A C 1
ATOM 630 O O . PRO A 1 79 ? 12.564 -5.099 -2.670 1.00 95.56 79 PRO A O 1
ATOM 633 N N . MET A 1 80 ? 14.613 -4.660 -1.877 1.00 93.75 80 MET A N 1
ATOM 634 C CA . MET A 1 80 ? 14.847 -6.030 -1.414 1.00 93.75 80 MET A CA 1
ATOM 635 C C . MET A 1 80 ? 13.713 -6.508 -0.489 1.00 93.75 80 MET A C 1
ATOM 637 O O . MET A 1 80 ? 13.368 -5.842 0.487 1.00 93.75 80 MET A O 1
ATOM 641 N N . GLY A 1 81 ? 13.131 -7.670 -0.804 1.00 93.19 81 GLY A N 1
ATOM 642 C CA . GLY A 1 81 ? 11.988 -8.229 -0.072 1.00 93.19 81 GLY A CA 1
ATOM 643 C C . GLY A 1 81 ? 10.631 -7.612 -0.433 1.00 93.19 81 GLY A C 1
ATOM 644 O O . GLY A 1 81 ? 9.646 -7.875 0.255 1.00 93.19 81 GLY A O 1
ATOM 645 N N . ARG A 1 82 ? 10.570 -6.795 -1.490 1.00 97.00 82 ARG A N 1
ATOM 646 C CA . ARG A 1 82 ? 9.347 -6.203 -2.037 1.00 97.00 82 ARG A CA 1
ATOM 647 C C . ARG A 1 82 ? 9.242 -6.461 -3.539 1.00 97.00 82 ARG A C 1
ATOM 649 O O . ARG A 1 82 ? 10.196 -6.878 -4.190 1.00 97.00 82 ARG A O 1
ATOM 656 N N . TYR A 1 83 ? 8.056 -6.200 -4.067 1.00 97.38 83 TYR A N 1
ATOM 657 C CA . TYR A 1 83 ? 7.685 -6.363 -5.471 1.00 97.38 83 TYR A CA 1
ATOM 658 C C . TYR A 1 83 ? 6.986 -5.098 -5.956 1.00 97.38 83 TYR A C 1
ATOM 660 O O . TYR A 1 83 ? 6.531 -4.316 -5.125 1.00 97.38 83 TYR A O 1
ATOM 668 N N . TRP A 1 84 ? 6.855 -4.882 -7.261 1.00 97.19 84 TRP A N 1
ATOM 669 C CA . TRP A 1 84 ? 6.010 -3.799 -7.761 1.00 97.19 84 TRP A CA 1
ATOM 670 C C . TRP A 1 84 ? 4.535 -4.053 -7.444 1.00 97.19 84 TRP A C 1
ATOM 672 O O . TRP A 1 84 ? 4.072 -5.193 -7.412 1.00 97.19 84 TRP A O 1
ATOM 682 N N . ALA A 1 85 ? 3.791 -2.974 -7.200 1.00 95.69 85 ALA A N 1
ATOM 683 C CA . ALA A 1 85 ? 2.342 -3.019 -7.009 1.00 95.69 85 ALA A CA 1
ATOM 684 C C . ALA A 1 85 ? 1.576 -3.317 -8.317 1.00 95.69 85 ALA A C 1
ATOM 686 O O . ALA A 1 85 ? 0.362 -3.502 -8.293 1.00 95.69 85 ALA A O 1
ATOM 687 N N . PHE A 1 86 ? 2.288 -3.373 -9.443 1.00 94.12 86 PHE A N 1
ATOM 688 C CA . PHE A 1 86 ? 1.785 -3.616 -10.790 1.00 94.12 86 PHE A CA 1
ATOM 689 C C . PHE A 1 86 ? 2.628 -4.694 -11.486 1.00 94.12 86 PHE A C 1
ATOM 691 O O . PHE A 1 86 ? 3.758 -4.987 -11.083 1.00 94.12 86 PHE A O 1
ATOM 698 N N . SER A 1 87 ? 2.053 -5.319 -12.513 1.00 94.06 87 SER A N 1
ATOM 699 C CA . SER A 1 87 ? 2.730 -6.331 -13.329 1.00 94.06 87 SER A CA 1
ATOM 700 C C . SER A 1 87 ? 3.239 -5.723 -14.632 1.00 94.06 87 SER A C 1
ATOM 702 O O . SER A 1 87 ? 2.837 -4.623 -14.994 1.00 94.06 87 SER A O 1
ATOM 704 N N . LYS A 1 88 ? 4.105 -6.437 -15.354 1.00 91.38 88 LYS A N 1
ATOM 705 C CA . LYS A 1 88 ? 4.604 -5.973 -16.657 1.00 91.38 88 LYS A CA 1
ATOM 706 C C . LYS A 1 88 ? 3.505 -5.849 -17.727 1.00 91.38 88 LYS A C 1
ATOM 708 O O . LYS A 1 88 ? 3.670 -5.086 -18.671 1.00 91.38 88 LYS A O 1
ATOM 713 N N . ASP A 1 89 ? 2.420 -6.605 -17.579 1.00 91.00 89 ASP A N 1
ATOM 714 C CA . ASP A 1 89 ? 1.333 -6.679 -18.561 1.00 91.00 89 ASP A CA 1
ATOM 715 C C . ASP A 1 89 ? 0.199 -5.673 -18.283 1.00 91.00 89 ASP A C 1
ATOM 717 O O . ASP A 1 89 ? -0.775 -5.632 -19.032 1.00 91.00 89 ASP A O 1
ATOM 721 N N . THR A 1 90 ? 0.282 -4.913 -17.183 1.00 83.19 90 THR A N 1
ATOM 722 C CA . THR A 1 90 ? -0.736 -3.941 -16.738 1.00 83.19 90 THR A CA 1
ATOM 723 C C . THR A 1 90 ? -0.277 -2.523 -17.020 1.00 83.19 90 THR A C 1
ATOM 725 O O . THR A 1 90 ? -1.107 -1.746 -17.536 1.00 83.19 90 THR A O 1
#